Protein AF-A0A6B0Y209-F1 (afdb_monomer_lite)

pLDDT: mean 96.46, std 3.61, range [67.81, 98.88]

InterPro domains:
  IPR036691 Endonuclease/exonuclease/phosphatase superfamily [G3DSA:3.60.10.10] (1-146)
  IPR036691 Endonuclease/exonuclease/phosphatase superfamily [SSF56219] (2-152)

Secondary structure (DSSP, 8-state):
--EEEEE-GGGTTHHHHHHHHHHH--SEEEEEEEEE-TT---SEEEEEETTEEEEEETTHHHHHHHH-TTEEEEEEEEEEEEEEETTEEEEEEEEEEEEEETTS-EEEEEEEEEES--BSSBS-SSSPPEEEEEEEEEETTTTEEEEE--B-----

Radius of gyration: 15.8 Å; chains: 1; bounding box: 37×33×48 Å

Foldseek 3Di:
DFEAEDECCLVPVVVVVLVCCLVVVGQKYKYAFHKAQPVDPDQWFWDDDPVDTDIGGHHRVVSSCVSNVQWDKDDDFQEWEWTHPPPDTTIMTTAIMMTHGNVWDFPDKDKDWPADGYHHYHQDDAVGTKMKIKTWTQDPVVRGIDIDIDIDDGDD

Organism: NCBI:txid2604844

Sequence (156 aa):
MKVTCLNGWGGKLWEHLMSYLSEEAPDVLCLQEVVHSPATDKDWLTYRDGDHVLPQRANFFRDVCQVLPDHVATFCPAAQGVLWDQDTSIPSQWGLATFVHESHPVIGQAQGFIHKNFAHSGFGDHPRSRNAHAVRVFDYVREGPVCITPMHGLRD

Structure (mmCIF, N/CA/C/O backbone):
data_AF-A0A6B0Y209-F1
#
_entry.id   AF-A0A6B0Y209-F1
#
loop_
_atom_site.group_PDB
_atom_site.id
_atom_site.type_symbol
_atom_site.label_atom_id
_atom_site.label_alt_id
_atom_site.label_comp_id
_atom_site.label_asym_id
_atom_site.label_entity_id
_atom_site.label_seq_id
_atom_site.pdbx_PDB_ins_code
_atom_site.Cartn_x
_atom_site.Cartn_y
_atom_site.Cartn_z
_atom_site.occupancy
_atom_site.B_iso_or_equiv
_atom_site.auth_seq_id
_atom_site.auth_comp_id
_atom_site.auth_asym_id
_atom_site.auth_atom_id
_atom_site.pdbx_PDB_model_num
ATOM 1 N N . MET A 1 1 ? -14.906 6.511 14.131 1.00 95.06 1 MET A N 1
ATOM 2 C CA . MET A 1 1 ? -14.030 5.888 13.126 1.00 95.06 1 MET A CA 1
ATOM 3 C C . MET A 1 1 ? -14.394 6.346 11.716 1.00 95.06 1 MET A C 1
ATOM 5 O O . MET A 1 1 ? -15.456 5.991 11.213 1.00 95.06 1 MET A O 1
ATOM 9 N N . LYS A 1 2 ? -13.529 7.143 11.092 1.00 97.25 2 LYS A N 1
ATOM 10 C CA . LYS A 1 2 ? -13.565 7.571 9.695 1.00 97.25 2 LYS A CA 1
ATOM 11 C C . LYS A 1 2 ? -12.725 6.612 8.855 1.00 97.25 2 LY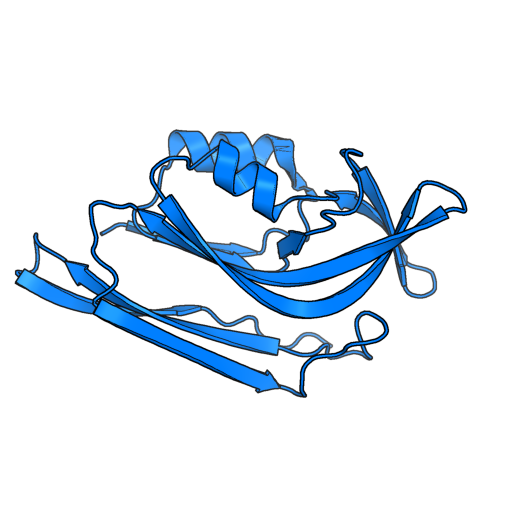S A C 1
ATOM 13 O O . LYS A 1 2 ? -11.526 6.473 9.078 1.00 97.25 2 LYS A O 1
ATOM 18 N N . VAL A 1 3 ? -13.362 5.961 7.886 1.00 98.06 3 VAL A N 1
ATOM 19 C CA . VAL A 1 3 ? -12.697 5.041 6.958 1.00 98.06 3 VAL A CA 1
ATOM 20 C C . VAL A 1 3 ? -12.670 5.679 5.578 1.00 98.06 3 VAL A C 1
ATOM 22 O O . VAL A 1 3 ? -13.722 6.019 5.038 1.00 98.06 3 VAL A O 1
ATOM 25 N N . THR A 1 4 ? -11.481 5.806 5.001 1.00 98.50 4 THR A N 1
ATOM 26 C CA . THR A 1 4 ? -11.274 6.329 3.647 1.00 98.50 4 THR A CA 1
ATOM 27 C C . THR A 1 4 ? -10.748 5.213 2.755 1.00 98.50 4 THR A C 1
ATOM 29 O O . THR A 1 4 ? -9.809 4.510 3.121 1.00 98.50 4 THR A O 1
ATOM 32 N N . CYS A 1 5 ? -11.346 5.037 1.576 1.00 98.19 5 CYS A N 1
ATOM 33 C CA . CYS A 1 5 ? -10.927 4.042 0.593 1.00 98.19 5 CYS A CA 1
ATOM 34 C C . CYS A 1 5 ? -10.631 4.729 -0.740 1.00 98.19 5 CYS A C 1
ATOM 36 O O . CYS A 1 5 ? -11.513 5.381 -1.296 1.00 98.19 5 CYS A O 1
ATOM 38 N N . LEU A 1 6 ? -9.399 4.602 -1.232 1.00 97.81 6 LEU A N 1
ATOM 39 C CA . LEU A 1 6 ? -8.925 5.287 -2.433 1.00 97.81 6 LEU A CA 1
ATOM 40 C C . LEU A 1 6 ? -8.134 4.338 -3.328 1.00 97.81 6 LEU A C 1
ATOM 42 O O . LEU A 1 6 ? -7.350 3.517 -2.852 1.00 97.81 6 LEU A O 1
ATOM 46 N N . ASN A 1 7 ? -8.255 4.532 -4.636 1.00 97.12 7 ASN A N 1
ATOM 47 C CA . ASN A 1 7 ? -7.274 4.033 -5.584 1.00 97.12 7 ASN A CA 1
ATOM 48 C C . ASN A 1 7 ? -6.198 5.109 -5.770 1.00 97.12 7 ASN A C 1
ATOM 50 O O . ASN A 1 7 ? -6.510 6.228 -6.173 1.00 97.12 7 ASN A O 1
ATOM 54 N N . GLY A 1 8 ? -4.945 4.786 -5.455 1.00 95.75 8 GLY A N 1
ATOM 55 C CA . GLY A 1 8 ? -3.850 5.745 -5.525 1.00 95.75 8 GLY A CA 1
ATOM 56 C C . GLY A 1 8 ? -3.197 5.870 -6.901 1.00 95.75 8 GLY A C 1
ATOM 57 O O . GLY A 1 8 ? -2.349 6.741 -7.078 1.00 95.75 8 GLY A O 1
ATOM 58 N N . TRP A 1 9 ? -3.571 5.029 -7.871 1.00 95.12 9 TRP A N 1
ATOM 59 C CA . TRP A 1 9 ? -3.078 5.053 -9.252 1.00 95.12 9 TRP A CA 1
ATOM 60 C C . TRP A 1 9 ? -1.536 5.078 -9.335 1.00 95.12 9 TRP A C 1
ATOM 62 O O . TRP A 1 9 ? -0.934 5.849 -10.089 1.00 95.12 9 TRP A O 1
ATOM 72 N N . GLY A 1 10 ? -0.892 4.316 -8.439 1.00 95.38 10 GLY A N 1
ATOM 73 C CA . GLY A 1 10 ? 0.553 4.299 -8.187 1.00 95.38 10 GLY A CA 1
ATOM 74 C C . GLY A 1 10 ? 1.189 5.678 -7.947 1.00 95.38 10 GLY A C 1
ATOM 75 O O . GLY A 1 10 ? 2.343 5.925 -8.305 1.00 95.38 10 GLY A O 1
ATOM 76 N N . GLY A 1 11 ? 0.430 6.600 -7.362 1.00 96.19 11 GLY A N 1
ATOM 77 C CA . GLY A 1 11 ? 0.884 7.934 -6.993 1.00 96.19 11 GLY A CA 1
ATOM 78 C C . GLY A 1 11 ? 0.847 8.957 -8.127 1.00 96.19 11 GLY A C 1
ATOM 79 O O . GLY A 1 11 ? 1.491 9.989 -8.010 1.00 96.19 11 GLY A O 1
ATOM 80 N N . LYS A 1 12 ? 0.101 8.733 -9.218 1.00 95.12 12 LYS A N 1
ATOM 81 C CA . LYS A 1 12 ? 0.024 9.693 -10.340 1.00 95.12 12 LYS A CA 1
ATOM 82 C C . LYS A 1 12 ? -0.370 11.118 -9.918 1.00 95.12 12 LYS A C 1
ATOM 84 O O . LYS A 1 12 ? 0.135 12.080 -10.484 1.00 95.12 12 LYS A O 1
ATOM 89 N N . LEU A 1 13 ? -1.260 11.252 -8.932 1.00 95.94 13 LEU A N 1
ATOM 90 C CA . LEU A 1 13 ? -1.703 12.537 -8.370 1.00 95.94 13 LEU A CA 1
ATOM 91 C C . LEU A 1 13 ? -1.049 12.828 -7.010 1.00 95.94 13 LEU A C 1
ATOM 93 O O . LEU A 1 13 ? -1.703 13.371 -6.121 1.00 95.94 13 LEU A O 1
ATOM 97 N N . TRP A 1 14 ? 0.217 12.427 -6.839 1.00 97.19 14 TRP A N 1
ATOM 98 C CA . TRP A 1 14 ? 0.931 12.439 -5.557 1.00 97.19 14 TRP A CA 1
ATOM 99 C C . TRP A 1 14 ? 0.723 13.732 -4.756 1.00 97.19 14 TRP A C 1
ATOM 101 O O . TRP A 1 14 ? 0.229 13.648 -3.640 1.00 97.19 14 TRP A O 1
ATOM 111 N N . GLU A 1 15 ? 0.988 14.911 -5.329 1.00 96.69 15 GLU A N 1
ATOM 112 C CA . GLU A 1 15 ? 0.894 16.195 -4.606 1.00 96.69 15 GLU A CA 1
ATOM 113 C C . GLU A 1 15 ? -0.493 16.435 -3.994 1.00 96.69 15 GLU A C 1
ATOM 115 O O . GLU A 1 15 ? -0.624 16.752 -2.813 1.00 96.69 15 GLU A O 1
ATOM 120 N N . HIS A 1 16 ? -1.541 16.226 -4.792 1.00 97.81 16 HIS A N 1
ATOM 121 C CA . HIS A 1 16 ? -2.920 16.473 -4.376 1.00 97.81 16 HIS A CA 1
ATOM 122 C C . HIS A 1 16 ? -3.360 15.440 -3.339 1.00 97.81 16 HIS A C 1
ATOM 124 O O . HIS A 1 16 ? -4.043 15.773 -2.373 1.00 97.81 16 HIS A O 1
ATOM 130 N N . LEU A 1 17 ? -2.942 14.184 -3.526 1.00 97.69 17 LEU A N 1
ATOM 131 C CA . LEU A 1 17 ? -3.255 13.113 -2.596 1.00 97.69 17 LEU A CA 1
ATOM 132 C C . LEU A 1 17 ? -2.540 13.296 -1.252 1.00 97.69 17 LEU A C 1
ATOM 134 O O . LEU A 1 17 ? -3.165 13.073 -0.223 1.00 97.69 17 LEU A O 1
ATOM 138 N N . MET A 1 18 ? -1.269 13.710 -1.235 1.00 98.19 18 MET A N 1
ATOM 139 C CA . MET A 1 18 ? -0.545 13.961 0.016 1.00 98.19 18 MET A CA 1
ATOM 140 C C . MET A 1 18 ? -1.194 15.103 0.808 1.00 98.19 18 MET A C 1
ATOM 142 O O . MET A 1 18 ? -1.419 14.939 2.005 1.00 98.19 18 MET A O 1
ATOM 146 N N . SER A 1 19 ? -1.569 16.211 0.147 1.00 98.12 19 SER A N 1
ATOM 147 C CA . SER A 1 19 ? -2.296 17.316 0.802 1.00 98.12 19 SER A CA 1
ATOM 148 C C . SER A 1 19 ? -3.612 16.824 1.400 1.00 98.12 19 SER A C 1
ATOM 150 O O . SER A 1 19 ? -3.825 16.958 2.604 1.00 98.12 19 SER A O 1
ATOM 152 N N . TYR A 1 20 ? -4.435 16.148 0.588 1.00 98.38 20 TYR A N 1
ATOM 153 C CA . TYR A 1 20 ? -5.715 15.585 1.017 1.00 98.38 20 TYR A CA 1
ATOM 154 C C . TYR A 1 20 ? -5.561 14.650 2.221 1.00 98.38 20 TYR A C 1
ATOM 156 O O . TYR A 1 20 ? -6.303 14.770 3.188 1.00 98.38 20 TYR A O 1
ATOM 164 N N . LEU A 1 21 ? -4.591 13.730 2.202 1.00 98.25 21 LEU A N 1
ATOM 165 C CA . LEU A 1 21 ? -4.388 12.792 3.308 1.00 98.25 21 LEU A CA 1
ATOM 166 C C . LEU A 1 21 ? -3.925 13.490 4.592 1.00 98.25 21 LEU A C 1
ATOM 168 O O . LEU A 1 21 ? -4.377 13.094 5.665 1.00 98.25 21 LEU A O 1
ATOM 172 N N . SER A 1 22 ? -3.085 14.526 4.486 1.00 97.50 22 SER A N 1
ATOM 173 C CA . SER A 1 22 ? -2.646 15.314 5.647 1.00 97.50 22 SER A CA 1
ATOM 174 C C . SER A 1 22 ? -3.793 16.093 6.296 1.00 97.50 22 SER A C 1
ATOM 176 O O . SER A 1 22 ? -3.871 16.172 7.518 1.00 97.50 22 SER A O 1
ATOM 178 N N . GLU A 1 23 ? -4.705 16.629 5.483 1.00 97.81 23 GLU A N 1
ATOM 179 C CA . GLU A 1 23 ? -5.852 17.414 5.946 1.00 97.81 23 GLU A CA 1
ATOM 180 C C . GLU A 1 23 ? -6.960 16.514 6.505 1.00 97.81 23 GLU A C 1
ATOM 182 O O . GLU A 1 23 ? -7.575 16.816 7.526 1.00 97.81 23 GLU A O 1
ATOM 187 N N . GLU A 1 24 ? -7.223 15.390 5.839 1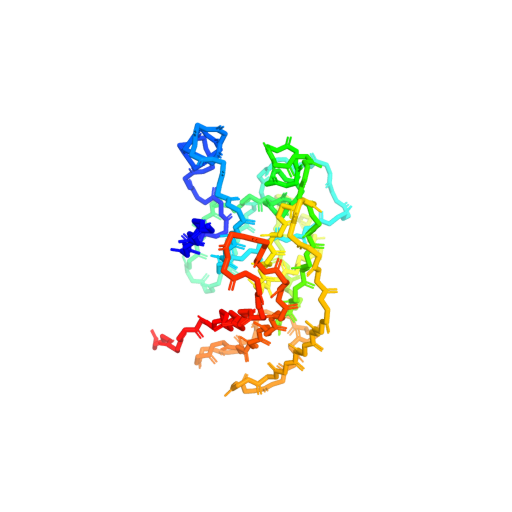.00 97.50 24 GLU A N 1
ATOM 188 C CA . GLU A 1 24 ? -8.344 14.518 6.171 1.00 97.50 24 GLU A CA 1
ATOM 189 C C . GLU A 1 24 ? -8.047 13.526 7.290 1.00 97.50 24 GLU A C 1
ATOM 191 O O . GLU A 1 24 ? -9.008 13.092 7.936 1.00 97.50 24 GLU A O 1
ATOM 196 N N . ALA A 1 25 ? -6.778 13.126 7.452 1.00 96.31 25 ALA A N 1
ATOM 197 C CA . ALA A 1 25 ? -6.252 12.248 8.502 1.00 96.31 25 ALA A CA 1
ATOM 198 C C . ALA A 1 25 ? -7.244 11.143 8.947 1.00 96.31 25 ALA A C 1
ATOM 200 O O . ALA A 1 25 ? -7.751 11.167 10.071 1.00 96.31 25 ALA A O 1
ATOM 201 N N . PRO A 1 26 ? -7.609 10.190 8.063 1.00 98.38 26 PRO A N 1
ATOM 202 C CA . PRO A 1 26 ? -8.630 9.188 8.379 1.00 98.38 26 PRO A CA 1
ATOM 203 C C . PRO A 1 26 ? -8.162 8.225 9.475 1.00 98.38 26 PRO A C 1
ATOM 205 O O . PRO A 1 26 ? -6.992 7.872 9.512 1.00 98.38 26 PRO A O 1
ATOM 208 N N . ASP A 1 27 ? -9.074 7.698 10.298 1.00 98.56 27 ASP A N 1
ATOM 209 C CA . ASP A 1 27 ? -8.731 6.665 11.293 1.00 98.56 27 ASP A CA 1
ATOM 210 C C . ASP A 1 27 ? -8.233 5.374 10.620 1.00 98.56 27 ASP A C 1
ATOM 212 O O . ASP A 1 27 ? -7.338 4.700 11.126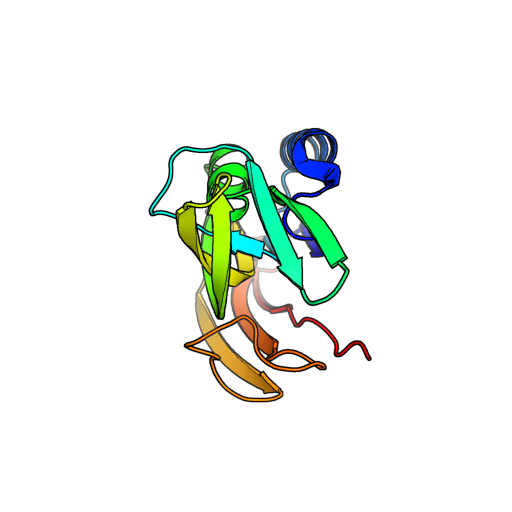 1.00 98.56 27 ASP A O 1
ATOM 216 N N . VAL A 1 28 ? -8.814 5.021 9.466 1.00 98.75 28 VAL A N 1
ATOM 217 C CA . VAL A 1 28 ? -8.355 3.905 8.631 1.00 98.75 28 VAL A CA 1
ATOM 218 C C . VAL A 1 28 ? -8.307 4.334 7.167 1.00 98.75 28 VAL A C 1
ATOM 220 O O . VAL A 1 28 ? -9.333 4.699 6.591 1.00 98.75 28 VAL A O 1
ATOM 223 N N . LEU A 1 29 ? -7.134 4.236 6.541 1.00 98.88 29 LEU A N 1
ATOM 224 C CA . LEU A 1 29 ? -6.954 4.411 5.100 1.00 98.88 29 LEU A CA 1
ATOM 225 C C . LEU A 1 29 ? -6.779 3.050 4.422 1.00 98.88 29 LEU A C 1
ATOM 227 O O . LEU A 1 29 ? -5.879 2.279 4.743 1.00 98.88 29 LEU A O 1
ATOM 231 N N . CYS A 1 30 ? -7.623 2.787 3.434 1.00 98.69 30 CYS A N 1
ATOM 232 C CA . CYS A 1 30 ? -7.569 1.640 2.541 1.00 98.69 30 CYS A CA 1
ATOM 233 C C . CYS A 1 30 ? -7.113 2.103 1.155 1.00 98.69 30 CYS A C 1
ATOM 235 O O . CYS A 1 30 ? -7.855 2.806 0.471 1.00 98.69 30 CYS A O 1
ATOM 237 N N . LEU A 1 31 ? -5.920 1.703 0.722 1.00 98.31 31 LEU A N 1
ATOM 238 C CA . LEU A 1 31 ? -5.304 2.224 -0.495 1.00 98.31 31 LEU A CA 1
ATOM 239 C C . LEU A 1 31 ? -5.035 1.105 -1.506 1.00 98.31 31 LEU A C 1
ATOM 241 O O . LEU A 1 31 ? -4.420 0.090 -1.175 1.00 98.31 31 LEU A O 1
ATOM 245 N N . GLN A 1 32 ? -5.519 1.284 -2.736 1.00 98.19 32 GLN A N 1
ATOM 246 C CA . GLN A 1 32 ? -5.255 0.390 -3.867 1.00 98.19 32 GLN A CA 1
ATOM 247 C C . GLN A 1 32 ? -4.194 0.967 -4.806 1.00 98.19 32 GLN A C 1
ATOM 249 O O . GLN A 1 32 ? -3.925 2.168 -4.788 1.00 98.19 32 GLN A O 1
ATOM 254 N N . GLU A 1 33 ? -3.631 0.101 -5.652 1.00 96.88 33 GLU A N 1
ATOM 255 C CA . GLU A 1 33 ? -2.577 0.436 -6.617 1.00 96.88 33 GLU A CA 1
ATOM 256 C C . GLU A 1 33 ? -1.369 1.119 -5.963 1.00 96.88 33 GLU A C 1
ATOM 258 O O . GLU A 1 33 ? -0.863 2.134 -6.438 1.00 96.88 33 GLU A O 1
ATOM 263 N N . VAL A 1 34 ? -0.925 0.575 -4.831 1.00 98.19 34 VAL A N 1
ATOM 264 C CA . VAL A 1 34 ? 0.199 1.109 -4.063 1.00 98.19 34 VAL A CA 1
ATOM 265 C C . VAL A 1 34 ? 1.505 0.552 -4.600 1.00 98.19 34 VAL A C 1
ATOM 267 O O . VAL A 1 34 ? 1.622 -0.657 -4.789 1.00 98.19 34 VAL A O 1
ATOM 270 N N . VAL A 1 35 ? 2.483 1.434 -4.809 1.00 98.06 35 VAL A N 1
ATOM 271 C CA . VAL A 1 35 ? 3.816 1.103 -5.324 1.00 98.06 35 VAL A CA 1
ATOM 272 C C . VAL A 1 35 ? 4.863 1.255 -4.222 1.00 98.06 35 VAL A C 1
ATOM 274 O O . VAL A 1 35 ? 4.843 2.229 -3.462 1.00 98.06 35 VAL A O 1
ATOM 277 N N . HIS A 1 36 ? 5.797 0.307 -4.152 1.00 98.25 36 HIS A N 1
ATOM 278 C CA . HIS A 1 36 ? 6.928 0.349 -3.231 1.00 98.25 36 HIS A CA 1
ATOM 279 C C . HIS A 1 36 ? 8.201 -0.208 -3.884 1.00 98.25 36 HIS A C 1
ATOM 281 O O . HIS A 1 36 ? 8.275 -1.389 -4.225 1.00 98.25 36 HIS A O 1
ATOM 287 N N . SER A 1 37 ? 9.207 0.652 -4.052 1.00 98.31 37 SER A N 1
ATOM 288 C CA . SER A 1 37 ? 10.482 0.346 -4.717 1.00 98.31 37 SER A CA 1
ATOM 289 C C . SER A 1 37 ? 11.647 0.721 -3.788 1.00 98.31 37 SER A C 1
ATOM 291 O O . SER A 1 37 ? 12.346 1.708 -4.031 1.00 98.31 37 SER A O 1
ATOM 293 N N . PRO A 1 38 ? 11.871 -0.032 -2.695 1.00 97.06 38 PRO A N 1
ATOM 294 C CA . PRO A 1 38 ? 12.814 0.351 -1.639 1.00 97.06 38 PRO A CA 1
ATOM 295 C C . PRO A 1 38 ? 14.285 0.350 -2.080 1.00 97.06 38 PRO A C 1
ATOM 297 O O . PRO A 1 38 ? 15.131 0.880 -1.373 1.00 97.06 38 PRO A O 1
ATOM 300 N N . ALA A 1 39 ? 14.604 -0.223 -3.245 1.00 97.19 39 ALA A N 1
ATOM 301 C CA . ALA A 1 39 ? 15.956 -0.241 -3.804 1.00 97.19 39 ALA A CA 1
ATOM 302 C C . ALA A 1 39 ? 16.388 1.095 -4.445 1.00 97.19 39 ALA A C 1
ATOM 304 O O . ALA A 1 39 ? 17.468 1.168 -5.027 1.00 97.19 39 ALA A O 1
ATOM 305 N N . THR A 1 40 ? 15.551 2.137 -4.395 1.00 97.56 40 THR A N 1
ATOM 306 C CA . THR A 1 40 ? 15.877 3.456 -4.942 1.00 97.56 40 THR A CA 1
ATOM 307 C C . THR A 1 40 ? 15.373 4.591 -4.059 1.00 97.56 40 THR A C 1
ATOM 309 O O . THR A 1 40 ? 14.311 4.501 -3.440 1.00 97.56 40 THR A O 1
ATOM 312 N N . ASP A 1 41 ? 16.108 5.700 -4.089 1.00 95.75 41 ASP A N 1
ATOM 313 C CA . ASP A 1 41 ? 15.709 6.976 -3.494 1.00 95.75 41 ASP A CA 1
ATOM 314 C C . ASP A 1 41 ? 15.098 7.938 -4.516 1.00 95.75 41 ASP A C 1
ATOM 316 O O . ASP A 1 41 ? 14.717 9.052 -4.166 1.00 95.75 41 ASP A O 1
ATOM 320 N N . LYS A 1 42 ? 14.972 7.520 -5.783 1.00 97.88 42 LYS A N 1
ATOM 321 C CA . LYS A 1 42 ? 14.281 8.316 -6.797 1.00 97.88 42 LYS A CA 1
ATOM 322 C C . LYS A 1 42 ? 12.824 8.517 -6.408 1.00 97.88 42 LYS A C 1
ATOM 324 O O . LYS A 1 42 ? 12.152 7.613 -5.920 1.00 97.88 42 LYS A O 1
ATOM 329 N N . ASP A 1 43 ? 12.344 9.711 -6.700 1.00 97.56 43 ASP A N 1
ATOM 330 C CA . ASP A 1 43 ? 10.959 10.109 -6.506 1.00 97.56 43 ASP A CA 1
ATOM 331 C C . ASP A 1 43 ? 10.029 9.449 -7.529 1.00 97.56 43 ASP A C 1
ATOM 333 O O . ASP A 1 43 ? 9.000 8.857 -7.193 1.00 97.56 43 ASP A O 1
ATOM 337 N N . TRP A 1 44 ? 10.433 9.517 -8.794 1.00 98.00 44 TRP A N 1
ATOM 338 C CA . TRP A 1 44 ? 9.668 9.049 -9.937 1.00 98.00 44 TRP A CA 1
ATOM 339 C C . TRP A 1 44 ? 10.498 8.071 -10.755 1.00 98.00 44 TRP A C 1
ATOM 341 O O . TRP A 1 44 ? 11.689 8.283 -10.981 1.00 98.00 44 TRP A O 1
ATOM 351 N N . LEU A 1 45 ? 9.840 7.015 -11.215 1.00 98.25 45 LEU A N 1
ATOM 352 C CA . LEU A 1 45 ? 10.369 6.048 -12.166 1.00 98.25 45 LEU A CA 1
ATOM 353 C C . LEU A 1 45 ? 9.416 5.939 -13.355 1.00 98.25 45 LEU A C 1
ATOM 355 O O . LEU A 1 45 ? 8.304 6.466 -13.342 1.00 98.25 45 LEU A O 1
ATOM 359 N N . THR A 1 46 ? 9.838 5.225 -14.388 1.00 98.06 46 THR A N 1
ATOM 360 C CA . THR A 1 46 ? 9.020 4.958 -15.569 1.00 98.06 46 THR A CA 1
ATOM 361 C C . THR A 1 46 ? 8.382 3.578 -15.456 1.00 98.06 46 THR A C 1
ATOM 363 O O . THR A 1 46 ? 9.083 2.566 -15.403 1.00 98.06 46 THR A O 1
ATOM 366 N N . TYR A 1 47 ? 7.053 3.526 -15.449 1.00 96.56 47 TYR A N 1
ATOM 367 C CA . TYR A 1 47 ? 6.306 2.295 -15.686 1.00 96.56 47 TYR A CA 1
ATOM 368 C C . TYR A 1 47 ? 6.221 2.038 -17.192 1.00 96.56 47 TYR A C 1
ATOM 370 O O . TYR A 1 47 ? 6.027 2.975 -17.970 1.00 96.56 47 TYR A O 1
ATOM 378 N N . ARG A 1 48 ? 6.399 0.777 -17.598 1.00 94.81 48 ARG A N 1
ATOM 379 C CA . ARG A 1 48 ? 6.336 0.328 -18.995 1.00 94.81 48 ARG A CA 1
ATOM 380 C C . ARG A 1 48 ? 5.499 -0.941 -19.079 1.00 94.81 48 ARG A C 1
ATOM 382 O O . ARG A 1 48 ? 5.804 -1.912 -18.388 1.00 94.81 48 ARG A O 1
ATOM 389 N N . ASP A 1 49 ? 4.490 -0.933 -19.938 1.00 90.00 49 ASP A N 1
ATOM 390 C CA . ASP A 1 49 ? 3.594 -2.064 -20.175 1.00 90.00 49 ASP A CA 1
ATOM 391 C C . ASP A 1 49 ? 3.055 -2.017 -21.606 1.00 90.00 49 ASP A C 1
ATOM 393 O O . ASP A 1 49 ? 2.134 -1.261 -21.918 1.00 90.00 49 ASP A O 1
ATOM 397 N N . GLY A 1 50 ? 3.700 -2.764 -22.506 1.00 88.56 50 GLY A N 1
ATOM 398 C CA . GLY A 1 50 ? 3.496 -2.601 -23.947 1.00 88.56 50 GLY A CA 1
ATOM 399 C C . GLY A 1 50 ? 3.779 -1.159 -24.382 1.00 88.56 50 GLY A C 1
ATOM 400 O O . GLY A 1 50 ? 4.816 -0.595 -24.031 1.00 88.56 50 GLY A O 1
ATOM 401 N N . ASP A 1 51 ? 2.831 -0.550 -25.091 1.00 90.00 51 ASP A N 1
ATOM 402 C CA . ASP A 1 51 ? 2.909 0.849 -25.534 1.00 90.00 51 ASP A CA 1
ATOM 403 C C . ASP A 1 51 ? 2.606 1.862 -24.412 1.00 90.00 51 ASP A C 1
ATOM 405 O O . ASP A 1 51 ? 2.711 3.077 -24.607 1.00 90.00 51 ASP A O 1
ATOM 409 N N . HIS A 1 52 ? 2.215 1.395 -23.220 1.00 90.38 52 HIS A N 1
ATOM 410 C CA . HIS A 1 52 ? 1.900 2.264 -22.096 1.00 90.38 52 HIS A CA 1
ATOM 411 C C . HIS A 1 52 ? 3.165 2.627 -21.318 1.00 90.38 52 HIS A C 1
ATOM 413 O O . HIS A 1 52 ? 3.739 1.804 -20.604 1.00 90.38 52 HIS A O 1
ATOM 419 N N . VAL A 1 53 ? 3.583 3.887 -21.442 1.00 95.06 53 VAL A N 1
ATOM 420 C CA . VAL A 1 53 ? 4.741 4.446 -20.740 1.00 95.06 53 VAL A CA 1
ATOM 421 C C . VAL A 1 53 ? 4.303 5.678 -19.958 1.00 95.06 53 VAL A C 1
ATOM 423 O O . VAL A 1 53 ? 3.797 6.638 -20.538 1.00 95.06 53 VAL A O 1
ATOM 426 N N . LEU A 1 54 ? 4.478 5.658 -18.637 1.00 94.69 54 LEU A N 1
ATOM 427 C CA . LEU A 1 54 ? 4.060 6.757 -17.760 1.00 94.69 54 LEU A CA 1
ATOM 428 C C . LEU A 1 54 ? 4.959 6.912 -16.528 1.00 94.69 54 LEU A C 1
ATOM 430 O O . LEU A 1 54 ? 5.573 5.936 -16.084 1.00 94.69 54 LEU A O 1
ATOM 434 N N . PRO A 1 55 ? 5.015 8.123 -15.945 1.00 95.81 55 PRO A N 1
ATOM 435 C CA . PRO A 1 55 ? 5.654 8.331 -14.655 1.00 95.81 55 PRO A CA 1
ATOM 436 C C . PRO A 1 55 ? 4.882 7.615 -13.540 1.00 95.81 55 PRO A C 1
ATOM 438 O O . PRO A 1 55 ? 3.665 7.752 -13.423 1.00 95.81 55 PRO A O 1
ATOM 441 N N . GLN A 1 56 ? 5.608 6.896 -12.691 1.00 97.25 56 GLN A N 1
ATOM 442 C CA . GLN A 1 56 ? 5.093 6.195 -11.521 1.00 97.25 56 GLN A CA 1
ATOM 443 C C . GLN A 1 56 ? 5.869 6.630 -10.280 1.00 97.25 56 GLN A C 1
ATOM 445 O O . GLN A 1 56 ? 7.101 6.708 -10.313 1.00 97.25 56 GLN A O 1
ATOM 450 N N . ARG A 1 57 ? 5.167 6.898 -9.175 1.00 98.06 57 ARG A N 1
ATOM 451 C CA . ARG A 1 57 ? 5.816 7.245 -7.912 1.00 98.06 57 ARG A CA 1
ATOM 452 C C . ARG A 1 57 ? 6.558 6.018 -7.386 1.00 98.06 57 ARG A C 1
ATOM 454 O O . ARG A 1 57 ? 5.955 4.964 -7.195 1.00 98.06 57 ARG A O 1
ATOM 461 N N . ALA A 1 58 ? 7.861 6.143 -7.155 1.00 97.94 58 ALA A N 1
ATOM 462 C CA . ALA A 1 58 ? 8.709 4.989 -6.855 1.00 97.94 58 ALA A CA 1
ATOM 463 C C . ALA A 1 58 ? 8.370 4.353 -5.502 1.00 97.94 58 ALA A C 1
ATOM 465 O O . ALA A 1 58 ? 8.349 3.131 -5.363 1.00 97.94 58 ALA A O 1
ATOM 466 N N . ASN A 1 59 ? 8.105 5.191 -4.500 1.00 97.81 59 ASN A N 1
ATOM 467 C CA . ASN A 1 59 ? 7.905 4.781 -3.116 1.00 97.81 59 ASN A CA 1
ATOM 468 C C . ASN A 1 59 ? 6.628 5.378 -2.529 1.00 97.81 59 ASN A C 1
ATOM 470 O O . ASN A 1 59 ? 6.625 5.889 -1.414 1.00 97.81 59 ASN A O 1
ATOM 474 N N . PHE A 1 60 ? 5.528 5.244 -3.268 1.00 98.38 60 PHE A N 1
ATOM 475 C CA . PHE A 1 60 ? 4.227 5.765 -2.866 1.00 98.38 60 PHE A CA 1
ATOM 476 C C . PHE A 1 60 ? 3.789 5.286 -1.471 1.00 98.38 60 PHE A C 1
ATOM 478 O O . PHE A 1 60 ? 3.296 6.083 -0.680 1.00 98.38 60 PHE A O 1
ATOM 485 N N . PHE A 1 61 ? 4.044 4.018 -1.124 1.00 98.69 61 PHE A N 1
ATOM 486 C CA . PHE A 1 61 ? 3.811 3.510 0.235 1.00 98.69 61 PHE A CA 1
ATOM 487 C C . PHE A 1 61 ? 4.564 4.317 1.309 1.00 98.69 61 PHE A C 1
ATOM 489 O O . PHE A 1 61 ? 3.967 4.735 2.297 1.00 98.69 61 PHE A O 1
ATOM 496 N N . ARG A 1 62 ? 5.862 4.576 1.090 1.00 98.12 62 ARG A N 1
ATOM 497 C CA . ARG A 1 62 ? 6.720 5.340 2.010 1.00 98.12 62 ARG A CA 1
ATOM 498 C C . ARG A 1 62 ? 6.228 6.774 2.166 1.00 98.12 62 ARG A C 1
ATOM 500 O O . ARG A 1 62 ? 6.222 7.277 3.282 1.00 98.12 62 ARG A O 1
ATOM 507 N N . ASP A 1 63 ? 5.818 7.410 1.072 1.00 98.44 63 ASP A N 1
ATOM 508 C CA . ASP A 1 63 ? 5.337 8.792 1.114 1.00 98.44 63 ASP A CA 1
ATOM 509 C C . ASP A 1 63 ? 4.053 8.904 1.954 1.00 98.44 63 ASP A C 1
ATOM 511 O O . ASP A 1 63 ? 3.924 9.813 2.768 1.00 98.44 63 ASP A O 1
ATOM 515 N N . VAL A 1 64 ? 3.129 7.939 1.833 1.00 98.62 64 VAL A N 1
ATOM 516 C CA . VAL A 1 64 ? 1.917 7.909 2.670 1.00 98.62 64 VAL A CA 1
ATOM 517 C C . VAL A 1 64 ? 2.269 7.695 4.144 1.00 98.62 64 VAL A C 1
ATOM 519 O O . VAL A 1 64 ? 1.698 8.376 4.989 1.00 98.62 64 VAL A O 1
ATOM 522 N N . CYS A 1 65 ? 3.236 6.826 4.467 1.00 98.50 65 CYS A N 1
ATOM 523 C CA . CYS A 1 65 ? 3.722 6.680 5.847 1.00 98.50 65 CYS A CA 1
ATOM 524 C C . CYS 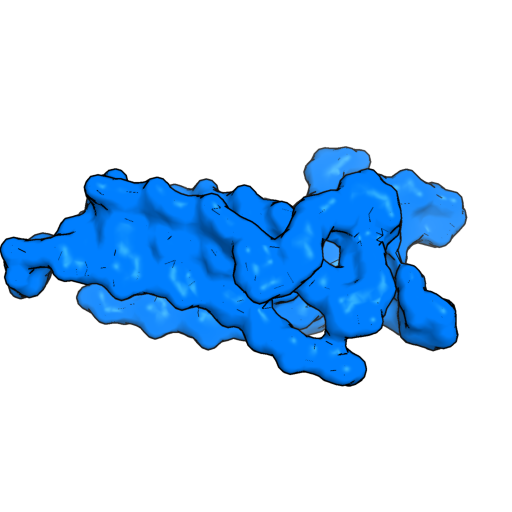A 1 65 ? 4.298 7.988 6.414 1.00 98.50 65 CYS A C 1
ATOM 526 O O . CYS A 1 65 ? 4.193 8.231 7.609 1.00 98.50 65 CYS A O 1
ATOM 528 N N . GLN A 1 66 ? 4.921 8.829 5.582 1.00 98.19 66 GLN A N 1
ATOM 529 C CA . GLN A 1 66 ? 5.454 10.123 6.021 1.00 98.19 66 GLN A CA 1
ATOM 530 C C . GLN A 1 66 ? 4.348 11.151 6.283 1.00 98.19 66 GLN A C 1
ATOM 532 O O . GLN A 1 66 ? 4.482 11.966 7.191 1.00 98.19 66 GLN A O 1
ATOM 537 N N . VAL A 1 67 ? 3.267 11.114 5.500 1.00 98.31 67 VAL A N 1
ATOM 538 C CA . VAL A 1 67 ? 2.101 11.996 5.677 1.00 98.31 67 VAL A CA 1
ATOM 539 C C . VAL A 1 67 ? 1.214 11.558 6.845 1.00 98.31 67 VAL A C 1
ATOM 541 O O . VAL A 1 67 ? 0.596 12.400 7.489 1.00 98.31 67 VAL A O 1
ATOM 544 N N . LEU A 1 68 ? 1.165 10.256 7.130 1.00 98.62 68 LEU A N 1
ATOM 545 C CA . LEU A 1 68 ? 0.363 9.643 8.189 1.00 98.62 68 LEU A CA 1
ATOM 546 C C . LEU A 1 68 ? 1.272 8.931 9.216 1.00 98.62 68 LEU A C 1
ATOM 548 O O . LEU A 1 68 ? 1.264 7.699 9.283 1.00 98.62 68 LEU A O 1
ATOM 552 N N . PRO A 1 69 ? 2.091 9.677 9.985 1.00 98.31 69 PRO A N 1
ATOM 553 C CA . PRO A 1 69 ? 3.113 9.094 10.859 1.00 98.31 69 PRO A CA 1
ATOM 554 C C . PRO A 1 69 ? 2.538 8.316 12.050 1.00 98.31 69 PRO A C 1
ATOM 556 O O . PRO A 1 69 ? 3.185 7.387 12.528 1.00 98.31 69 PRO A O 1
ATOM 559 N N . ASP A 1 70 ? 1.322 8.650 12.485 1.00 98.44 70 ASP A N 1
ATOM 560 C CA . ASP A 1 70 ? 0.646 8.024 13.632 1.00 98.44 70 ASP A CA 1
ATOM 561 C C . ASP A 1 70 ? -0.177 6.786 13.220 1.00 98.44 70 ASP A C 1
ATOM 563 O O . ASP A 1 70 ? -1.013 6.274 13.972 1.00 98.44 70 ASP A O 1
ATOM 567 N N . HIS A 1 71 ? 0.036 6.283 11.999 1.00 98.69 71 HIS A N 1
ATOM 568 C CA . HIS A 1 71 ? -0.640 5.100 11.484 1.00 98.69 71 HIS A CA 1
ATOM 569 C C . HIS A 1 71 ? 0.289 3.897 11.418 1.00 98.69 71 HIS A C 1
ATOM 571 O O . HIS A 1 71 ? 1.374 3.925 10.839 1.00 98.69 71 HIS A O 1
ATOM 577 N N . VAL A 1 72 ? -0.215 2.763 11.893 1.00 98.00 72 VAL A N 1
ATOM 578 C CA . VAL A 1 72 ? 0.387 1.460 11.630 1.00 98.00 72 VAL A CA 1
ATOM 579 C C . VAL A 1 72 ? 0.028 1.043 10.206 1.00 98.00 72 VAL A C 1
ATOM 581 O O . VAL A 1 72 ? -1.129 0.753 9.889 1.00 98.00 72 VAL A O 1
ATOM 584 N N . ALA A 1 73 ? 1.035 1.022 9.337 1.00 98.25 73 ALA A N 1
ATOM 585 C CA . ALA A 1 73 ? 0.894 0.679 7.930 1.00 98.25 73 ALA A CA 1
ATOM 586 C C . ALA A 1 73 ? 1.149 -0.816 7.677 1.00 98.25 73 ALA A C 1
ATOM 588 O O . ALA A 1 73 ? 2.142 -1.382 8.129 1.00 98.25 73 ALA A O 1
ATOM 589 N N . THR A 1 74 ? 0.280 -1.455 6.896 1.00 98.44 74 THR A N 1
ATOM 590 C CA . THR A 1 74 ? 0.458 -2.823 6.387 1.00 98.44 74 THR A CA 1
ATOM 591 C C . THR A 1 74 ? 0.416 -2.796 4.868 1.00 98.44 74 THR A C 1
ATOM 593 O O . THR A 1 74 ? -0.602 -2.421 4.285 1.00 98.44 74 THR A O 1
ATOM 596 N N . PHE A 1 75 ? 1.514 -3.191 4.223 1.00 98.50 75 PHE A N 1
ATOM 597 C CA . PHE A 1 75 ? 1.592 -3.339 2.772 1.00 98.50 75 PHE A CA 1
ATOM 598 C C . PHE A 1 75 ? 1.424 -4.806 2.374 1.00 98.50 75 PHE A C 1
ATOM 600 O O . PHE A 1 75 ? 2.131 -5.684 2.865 1.00 98.50 75 PHE A O 1
ATOM 607 N N . CYS A 1 76 ? 0.500 -5.060 1.454 1.00 98.00 76 CYS A N 1
ATOM 608 C CA . CYS A 1 76 ? 0.176 -6.379 0.935 1.00 98.00 76 CYS A CA 1
ATOM 609 C C . CYS A 1 76 ? 0.474 -6.389 -0.575 1.00 98.00 76 CYS A C 1
ATOM 611 O O . CYS A 1 76 ? -0.406 -6.043 -1.374 1.00 98.00 76 CYS A O 1
ATOM 613 N N . PRO A 1 77 ? 1.691 -6.767 -1.008 1.00 97.56 77 PRO A N 1
ATOM 614 C CA . PRO A 1 77 ? 2.031 -6.817 -2.425 1.00 97.56 77 PRO A CA 1
ATOM 615 C C . PRO A 1 77 ? 1.301 -7.969 -3.129 1.00 97.56 77 PRO A C 1
ATOM 617 O O . PRO A 1 77 ? 1.249 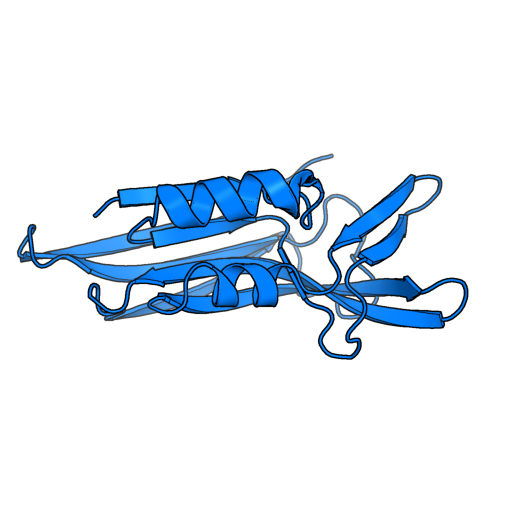-9.096 -2.639 1.00 97.56 77 PRO A O 1
ATOM 620 N N . ALA A 1 78 ? 0.757 -7.687 -4.309 1.00 97.50 78 ALA A N 1
ATOM 621 C CA . ALA A 1 78 ? 0.158 -8.681 -5.196 1.00 97.50 78 ALA A CA 1
ATOM 622 C C . ALA A 1 78 ? 1.123 -9.122 -6.310 1.00 97.50 78 ALA A C 1
ATOM 624 O O . ALA A 1 78 ? 0.985 -10.225 -6.844 1.00 97.50 78 ALA A O 1
ATOM 625 N N . ALA A 1 79 ? 2.103 -8.282 -6.648 1.00 97.44 79 ALA A N 1
ATOM 626 C CA . ALA A 1 79 ? 3.115 -8.565 -7.656 1.00 97.44 79 ALA A CA 1
ATOM 627 C C . ALA A 1 79 ? 4.437 -7.844 -7.362 1.00 97.44 79 ALA A C 1
ATOM 629 O O . ALA A 1 79 ? 4.459 -6.829 -6.660 1.00 97.44 79 ALA A O 1
ATOM 630 N N . GLN A 1 80 ? 5.518 -8.341 -7.960 1.00 97.88 80 GLN A N 1
ATOM 631 C CA . GLN A 1 80 ? 6.797 -7.657 -8.082 1.00 97.88 80 GLN A CA 1
ATOM 632 C C . GLN A 1 80 ? 7.196 -7.569 -9.557 1.00 97.88 80 GLN A C 1
ATOM 634 O O . GLN A 1 80 ? 7.568 -8.559 -10.190 1.00 97.88 80 GLN A O 1
ATOM 639 N N . GLY A 1 81 ? 7.128 -6.355 -10.090 1.00 96.31 81 GLY A N 1
ATOM 640 C CA . GLY A 1 81 ? 7.554 -6.018 -11.438 1.00 96.31 81 GLY A CA 1
ATOM 641 C C . GLY A 1 81 ? 8.817 -5.167 -11.455 1.00 96.31 81 GLY A C 1
ATOM 642 O O . GLY A 1 81 ? 9.619 -5.167 -10.517 1.00 96.31 81 GLY A O 1
ATOM 643 N N . VAL A 1 82 ? 8.980 -4.442 -12.558 1.00 97.00 82 VAL A N 1
ATOM 644 C CA . VAL A 1 82 ? 10.109 -3.546 -12.801 1.00 97.00 82 VAL A CA 1
ATOM 645 C C . VAL A 1 82 ? 9.571 -2.162 -13.129 1.00 97.00 82 VAL A C 1
ATOM 647 O O . VAL A 1 82 ? 8.708 -2.011 -13.992 1.00 97.00 82 VAL A O 1
ATOM 650 N N . LEU A 1 83 ? 10.121 -1.157 -12.459 1.00 97.81 83 LEU A N 1
ATOM 651 C CA . LEU A 1 83 ? 10.071 0.234 -12.891 1.00 97.81 83 LEU A CA 1
ATOM 652 C C . LEU A 1 83 ? 11.459 0.646 -13.386 1.00 97.81 83 LEU A C 1
ATOM 654 O O . LEU A 1 83 ? 12.455 0.016 -13.041 1.00 97.81 83 LEU A O 1
ATOM 658 N N . TRP A 1 84 ? 11.536 1.689 -14.204 1.00 98.31 84 TRP A N 1
ATOM 659 C CA . TRP A 1 84 ? 12.771 2.054 -14.896 1.00 98.31 84 TRP A CA 1
ATOM 660 C C . TRP A 1 84 ? 13.258 3.447 -14.509 1.00 98.31 84 TRP A C 1
ATOM 662 O O . TRP A 1 84 ? 12.506 4.418 -14.606 1.00 98.31 84 TRP A O 1
ATOM 672 N N . ASP A 1 85 ? 14.529 3.547 -14.132 1.00 97.75 85 ASP A N 1
ATOM 673 C CA . ASP A 1 85 ? 15.278 4.804 -14.138 1.00 97.75 85 ASP A CA 1
ATOM 674 C C . ASP A 1 85 ? 16.121 4.835 -15.414 1.00 97.75 85 ASP A C 1
ATOM 676 O O . ASP A 1 85 ? 17.184 4.217 -15.485 1.00 97.75 85 ASP A O 1
ATOM 680 N N . GLN A 1 86 ? 15.592 5.480 -16.457 1.00 95.75 86 GLN A N 1
ATOM 681 C CA . GLN A 1 86 ? 16.148 5.420 -17.812 1.00 95.75 86 GLN A CA 1
ATOM 682 C C . GLN A 1 86 ? 16.283 3.957 -18.286 1.00 95.75 86 GLN A C 1
ATOM 684 O O . GLN A 1 86 ? 15.266 3.296 -18.520 1.00 95.75 86 GLN A O 1
ATOM 689 N N . ASP A 1 87 ? 17.507 3.443 -18.393 1.00 95.88 87 ASP A N 1
ATOM 690 C CA . ASP A 1 87 ? 17.810 2.066 -18.804 1.00 95.88 87 ASP A CA 1
ATOM 691 C C . ASP A 1 87 ? 18.061 1.122 -17.617 1.00 95.88 87 ASP A C 1
ATOM 693 O O . ASP A 1 87 ? 18.237 -0.083 -17.795 1.00 95.88 87 ASP A O 1
ATOM 697 N N . THR A 1 88 ? 18.047 1.645 -16.390 1.00 97.62 88 THR A N 1
ATOM 698 C CA . THR A 1 88 ? 18.254 0.854 -15.175 1.00 97.62 88 THR A CA 1
ATOM 699 C C . THR A 1 88 ? 16.929 0.287 -14.680 1.00 97.62 88 THR A C 1
ATOM 701 O O . THR A 1 88 ? 16.000 1.029 -14.355 1.00 97.62 88 THR A O 1
ATOM 704 N N . SER A 1 89 ? 16.844 -1.040 -14.583 1.00 97.38 89 SER A N 1
ATOM 705 C CA . SER A 1 89 ? 15.694 -1.733 -14.001 1.00 97.38 89 SER A CA 1
ATOM 706 C C . SER A 1 89 ? 15.723 -1.676 -12.474 1.00 97.38 89 SER A C 1
ATOM 708 O O . SER A 1 89 ? 16.702 -2.096 -11.856 1.00 97.38 89 SER A O 1
ATOM 710 N N . ILE A 1 90 ? 14.623 -1.246 -11.866 1.00 98.25 90 ILE A N 1
ATOM 711 C CA . ILE A 1 90 ? 14.421 -1.183 -10.419 1.00 98.25 90 ILE A CA 1
ATOM 712 C C . ILE A 1 90 ? 13.280 -2.138 -10.033 1.00 98.25 90 ILE A C 1
ATOM 714 O O . ILE A 1 90 ? 12.161 -1.977 -10.533 1.00 98.25 90 ILE A O 1
ATOM 718 N N . PRO A 1 91 ? 13.515 -3.124 -9.145 1.00 97.94 91 PRO A N 1
ATOM 719 C CA . PRO A 1 91 ? 12.449 -3.968 -8.618 1.00 97.94 91 PRO A CA 1
ATOM 720 C C . PRO A 1 91 ? 11.392 -3.130 -7.902 1.00 97.94 91 PRO A C 1
ATOM 722 O O . PRO A 1 91 ? 11.717 -2.289 -7.061 1.00 97.94 91 PRO A O 1
ATOM 725 N N . SER A 1 92 ? 10.125 -3.376 -8.223 1.00 98.31 92 SER A N 1
ATOM 726 C CA . SER A 1 92 ? 9.013 -2.603 -7.685 1.00 98.31 92 SER A CA 1
ATOM 727 C C . SER A 1 92 ? 7.840 -3.499 -7.336 1.00 98.31 92 SER A C 1
ATOM 729 O O . SER A 1 92 ? 7.379 -4.300 -8.152 1.00 98.31 92 SER A O 1
ATOM 731 N N . GLN A 1 93 ? 7.361 -3.370 -6.106 1.00 98.25 93 GLN A N 1
ATOM 732 C CA . GLN A 1 93 ? 6.198 -4.090 -5.617 1.00 98.25 93 GLN A CA 1
ATOM 733 C C . GLN A 1 93 ? 4.936 -3.264 -5.838 1.00 98.25 93 GLN A C 1
ATOM 735 O O . GLN A 1 93 ? 4.942 -2.045 -5.674 1.00 98.25 93 GLN A O 1
ATOM 740 N N . TRP A 1 94 ? 3.846 -3.948 -6.178 1.00 97.56 94 TRP A N 1
ATOM 741 C CA . TRP A 1 94 ? 2.539 -3.344 -6.413 1.00 97.56 94 TRP A CA 1
ATOM 742 C C . TRP A 1 94 ? 1.453 -4.118 -5.662 1.00 97.56 94 TRP A C 1
ATOM 744 O O . TRP A 1 94 ? 1.456 -5.353 -5.676 1.00 97.56 94 TRP A O 1
ATOM 754 N N . GLY A 1 95 ? 0.523 -3.423 -5.003 1.00 97.25 95 GLY A N 1
ATOM 755 C CA . GLY A 1 95 ? -0.560 -4.078 -4.268 1.00 97.25 95 GLY A CA 1
ATOM 756 C C . GLY A 1 95 ? -1.472 -3.143 -3.476 1.00 97.25 95 GLY A C 1
ATOM 757 O O . GLY A 1 95 ? -1.765 -2.024 -3.901 1.00 97.25 95 GLY A O 1
ATOM 758 N N . LEU A 1 96 ? -1.947 -3.640 -2.334 1.00 97.88 96 LEU A N 1
ATOM 759 C CA . LEU A 1 96 ? -2.784 -2.909 -1.384 1.00 97.88 96 LEU A CA 1
ATOM 760 C C . LEU A 1 96 ? -1.953 -2.389 -0.213 1.00 97.88 96 LEU A C 1
ATOM 762 O O . LEU A 1 96 ? -0.987 -3.030 0.195 1.00 97.88 96 LEU A O 1
ATOM 766 N N . ALA A 1 97 ? -2.389 -1.290 0.392 1.00 98.56 97 ALA A N 1
ATOM 767 C CA . ALA A 1 97 ? -1.946 -0.905 1.724 1.00 98.56 97 ALA A CA 1
ATOM 768 C C . ALA A 1 97 ? -3.137 -0.551 2.618 1.00 98.56 97 ALA A C 1
ATOM 770 O O . ALA A 1 97 ? -4.150 -0.016 2.164 1.00 98.56 97 ALA A O 1
ATOM 771 N N . THR A 1 98 ? -3.018 -0.858 3.903 1.00 98.75 98 THR A N 1
ATOM 772 C CA . THR A 1 98 ? -3.963 -0.437 4.940 1.00 98.75 98 THR A CA 1
ATOM 773 C C . THR A 1 98 ? -3.196 0.296 6.023 1.00 98.75 98 THR A C 1
ATOM 775 O O . THR A 1 98 ? -2.195 -0.218 6.511 1.00 98.75 98 THR A O 1
ATOM 778 N N . PHE A 1 99 ? -3.668 1.477 6.395 1.00 98.81 99 PHE A N 1
ATOM 779 C CA . PHE A 1 99 ? -3.090 2.298 7.451 1.00 98.81 99 PHE A CA 1
ATOM 780 C C . PHE A 1 99 ? -4.148 2.453 8.532 1.00 98.81 99 PHE A C 1
ATOM 782 O O . PHE A 1 99 ? -5.264 2.873 8.228 1.00 98.81 99 PHE A O 1
ATOM 789 N N . VAL A 1 100 ? -3.823 2.090 9.768 1.00 98.81 100 VAL A N 1
ATOM 790 C CA . VAL A 1 100 ? -4.728 2.198 10.918 1.00 98.81 100 VAL A CA 1
ATOM 791 C C . VAL A 1 100 ? -4.094 3.142 11.924 1.00 98.81 100 VAL A C 1
ATOM 793 O O . VAL A 1 100 ? -2.973 2.892 12.357 1.00 98.81 100 VAL A O 1
ATOM 796 N N . HIS A 1 101 ? -4.791 4.220 12.272 1.00 98.56 101 HIS A N 1
ATOM 797 C CA . HIS A 1 101 ? -4.333 5.169 13.280 1.00 98.56 101 HIS A CA 1
ATOM 798 C C . HIS A 1 101 ? -4.129 4.452 14.622 1.00 98.56 101 HIS A C 1
ATOM 800 O O . HIS A 1 101 ? -4.954 3.625 15.018 1.00 98.56 101 HIS A O 1
ATOM 806 N N . GLU A 1 102 ? -3.047 4.764 15.334 1.00 97.38 102 GLU A N 1
ATOM 807 C CA . GLU A 1 102 ? -2.611 4.029 16.530 1.00 97.38 102 GLU A CA 1
ATOM 808 C C . GLU A 1 102 ? -3.627 4.020 17.686 1.00 97.38 102 GLU A C 1
ATOM 810 O O . GLU A 1 102 ? -3.617 3.115 18.521 1.00 97.38 102 GLU A O 1
ATOM 815 N N . SER A 1 103 ? -4.566 4.972 17.703 1.00 96.94 103 SER A N 1
ATOM 816 C CA . SER A 1 103 ? -5.672 5.010 18.671 1.00 96.94 103 SER A CA 1
ATOM 817 C C . SER A 1 103 ? -6.726 3.907 18.481 1.00 96.94 103 SER A C 1
ATOM 819 O O . SER A 1 103 ? -7.570 3.730 19.362 1.00 96.94 103 SER A O 1
ATOM 821 N N . HIS A 1 104 ? -6.685 3.150 17.374 1.00 97.88 104 HIS A N 1
ATOM 822 C CA . HIS A 1 104 ? -7.586 2.026 17.090 1.00 97.88 104 HIS A CA 1
ATOM 823 C C . HIS A 1 104 ? -6.798 0.710 17.026 1.00 97.88 104 HIS A C 1
ATOM 825 O O . HIS A 1 104 ? -6.322 0.320 15.956 1.00 97.88 104 HIS A O 1
ATOM 831 N N . PRO A 1 105 ? -6.660 -0.022 18.148 1.00 97.62 105 PRO A N 1
ATOM 832 C CA . PRO A 1 105 ? -5.867 -1.244 18.193 1.00 97.62 105 PRO A CA 1
ATOM 833 C C . PRO A 1 105 ? -6.338 -2.282 17.174 1.00 97.62 105 PRO A C 1
ATOM 835 O O . PRO A 1 105 ? -7.515 -2.656 17.147 1.00 97.62 105 PRO A O 1
ATOM 838 N N . VAL A 1 106 ? -5.406 -2.805 16.376 1.00 98.44 106 VAL A N 1
ATOM 839 C CA . VAL A 1 106 ? -5.656 -3.952 15.496 1.00 98.44 106 VAL A CA 1
ATOM 840 C C . VAL A 1 106 ? -5.652 -5.231 16.341 1.00 98.44 106 VAL A C 1
ATOM 842 O O . VAL A 1 106 ? -4.611 -5.692 16.800 1.00 98.44 106 VAL A O 1
ATOM 845 N N . ILE A 1 107 ? -6.827 -5.829 16.529 1.00 98.31 107 ILE A N 1
ATOM 846 C CA . ILE A 1 107 ? -7.077 -7.036 17.344 1.00 98.31 107 ILE A CA 1
ATOM 847 C C . ILE A 1 107 ? -7.283 -8.305 16.489 1.00 98.31 107 ILE A C 1
ATOM 849 O O . ILE A 1 107 ? -7.833 -9.322 16.933 1.00 98.31 107 ILE A O 1
ATOM 853 N N . GLY A 1 108 ? -6.921 -8.234 15.211 1.00 98.50 108 GLY A N 1
ATOM 854 C CA . GLY A 1 108 ? -6.940 -9.348 14.270 1.00 98.50 108 GLY A CA 1
ATOM 855 C C . GLY A 1 108 ? -6.685 -8.873 12.847 1.00 98.50 108 GLY A C 1
ATOM 856 O O . GLY A 1 108 ? -7.088 -7.773 12.480 1.00 98.50 108 GLY A O 1
ATOM 857 N N . GLN A 1 109 ? -6.025 -9.701 12.045 1.00 98.25 109 GLN A N 1
ATOM 858 C CA . GLN A 1 109 ? -5.785 -9.419 10.634 1.00 98.25 109 GLN A CA 1
ATOM 859 C C . GLN A 1 109 ? -5.672 -10.712 9.824 1.00 98.25 109 GLN A C 1
ATOM 861 O O . GLN A 1 109 ? -5.271 -11.748 10.357 1.00 98.25 109 GLN A O 1
ATOM 866 N N . ALA A 1 110 ? -6.034 -10.647 8.547 1.00 98.19 110 ALA A N 1
ATOM 867 C CA . ALA A 1 110 ? -5.863 -11.726 7.583 1.00 98.19 110 ALA A CA 1
ATOM 868 C C . ALA A 1 110 ? -5.603 -11.145 6.191 1.00 98.19 110 ALA A C 1
ATOM 870 O O . ALA A 1 110 ? -6.174 -10.121 5.826 1.00 98.19 110 ALA A O 1
ATOM 871 N N . GLN A 1 111 ? -4.781 -11.816 5.390 1.00 97.31 111 GLN A N 1
ATOM 872 C CA . GLN A 1 111 ? -4.579 -11.474 3.984 1.00 97.31 111 GLN A CA 1
ATOM 873 C C . GLN A 1 111 ? -4.710 -12.718 3.113 1.00 97.31 111 GLN A C 1
ATOM 875 O O . GLN A 1 111 ? -4.395 -13.827 3.546 1.00 97.31 111 GLN A O 1
ATOM 880 N N . GLY A 1 112 ? -5.148 -12.530 1.875 1.00 97.06 112 GLY A N 1
ATOM 881 C CA . GLY A 1 112 ? -5.261 -13.615 0.910 1.00 97.06 112 GLY A CA 1
ATOM 882 C C . GLY A 1 112 ? -5.440 -13.102 -0.509 1.00 97.06 112 GLY A C 1
ATOM 883 O O . GLY A 1 112 ? -5.827 -11.953 -0.722 1.00 97.06 112 GLY A O 1
ATOM 884 N N . PHE A 1 113 ? -5.154 -13.955 -1.489 1.00 97.00 113 PHE A N 1
ATOM 885 C CA . PHE A 1 113 ? -5.433 -13.656 -2.888 1.00 97.00 113 PHE A CA 1
ATOM 886 C C . PHE A 1 113 ? -6.901 -13.943 -3.207 1.00 97.00 113 PHE A C 1
ATOM 888 O O . PHE A 1 113 ? -7.404 -15.026 -2.923 1.00 97.00 113 PHE A O 1
ATOM 895 N N . ILE A 1 114 ? -7.575 -12.965 -3.808 1.00 95.81 114 ILE A N 1
ATOM 896 C CA . ILE A 1 114 ? -8.943 -13.102 -4.335 1.00 95.81 114 ILE A CA 1
ATOM 897 C C . ILE A 1 114 ? -8.937 -13.367 -5.845 1.00 95.81 114 ILE A C 1
ATOM 899 O O . ILE A 1 114 ? -9.944 -13.780 -6.412 1.00 95.81 114 ILE A O 1
ATOM 903 N N . HIS A 1 115 ? -7.795 -13.136 -6.501 1.00 96.50 115 HIS A N 1
ATOM 904 C CA . HIS A 1 115 ? -7.560 -13.474 -7.897 1.00 96.50 115 HIS A CA 1
ATOM 905 C C . HIS A 1 115 ? -6.072 -13.754 -8.146 1.00 96.50 115 HIS A C 1
ATOM 907 O O . HIS A 1 115 ? -5.219 -12.938 -7.779 1.00 96.50 115 HIS A O 1
ATOM 913 N N . LYS A 1 116 ? -5.781 -14.872 -8.830 1.00 96.06 116 LYS A N 1
ATOM 914 C CA . LYS A 1 116 ? -4.423 -15.392 -9.094 1.00 96.06 116 LYS A CA 1
ATOM 915 C C . LYS A 1 116 ? -3.615 -15.565 -7.793 1.00 96.06 116 LYS A C 1
ATOM 917 O O . LYS A 1 116 ? -4.185 -15.752 -6.726 1.00 96.06 116 LYS A O 1
ATOM 922 N N . ASN A 1 117 ? -2.291 -15.575 -7.903 1.00 96.44 117 ASN A N 1
ATOM 923 C CA . ASN A 1 117 ? -1.339 -15.668 -6.799 1.00 96.44 117 ASN A CA 1
ATOM 924 C C . ASN A 1 117 ? -0.333 -14.519 -6.905 1.00 96.44 117 ASN A C 1
ATOM 926 O O . ASN A 1 117 ? -0.359 -13.753 -7.872 1.00 96.44 117 ASN A O 1
ATOM 930 N N . PHE A 1 118 ? 0.586 -14.429 -5.946 1.00 96.94 118 PHE A N 1
ATOM 931 C CA . PHE A 1 118 ? 1.689 -13.478 -6.020 1.00 96.94 118 PHE A CA 1
ATOM 932 C C . PHE A 1 118 ? 2.476 -13.644 -7.330 1.00 96.94 118 PHE A C 1
ATOM 934 O O . PHE A 1 118 ? 3.016 -14.718 -7.604 1.00 96.94 118 PHE A O 1
ATOM 941 N N . ALA A 1 119 ? 2.548 -12.583 -8.135 1.00 96.06 119 ALA A N 1
ATOM 942 C CA . ALA A 1 119 ? 3.353 -12.573 -9.353 1.00 96.06 119 ALA A CA 1
ATOM 943 C C . ALA A 1 119 ? 4.782 -12.125 -9.014 1.00 96.06 119 ALA A C 1
ATOM 945 O O . ALA A 1 119 ? 5.048 -10.940 -8.855 1.00 96.06 119 ALA A O 1
ATOM 946 N N . HIS A 1 120 ? 5.706 -13.077 -8.867 1.00 93.38 120 HIS A N 1
ATOM 947 C CA . HIS A 1 120 ? 7.081 -12.792 -8.431 1.00 93.38 120 HIS A CA 1
ATOM 948 C C . HIS A 1 120 ? 8.000 -12.249 -9.544 1.00 93.38 120 HIS A C 1
ATOM 950 O O . HIS A 1 120 ? 9.134 -11.858 -9.265 1.00 93.38 120 HIS A O 1
ATOM 956 N N . SER A 1 121 ? 7.555 -12.287 -10.803 1.00 92.25 121 SER A N 1
ATOM 957 C CA . SER A 1 121 ? 8.319 -11.839 -11.967 1.00 92.25 121 SER A CA 1
ATOM 958 C C . SER A 1 121 ? 7.403 -11.082 -12.923 1.00 92.25 121 SER A C 1
ATOM 960 O O . SER A 1 121 ? 6.579 -11.673 -13.621 1.00 92.25 121 SER A O 1
ATOM 962 N N . GLY A 1 122 ? 7.535 -9.756 -12.917 1.00 92.88 122 GLY A N 1
ATOM 963 C CA . GLY A 1 122 ? 6.651 -8.868 -13.663 1.00 92.88 122 GLY A CA 1
ATOM 964 C C . GLY A 1 122 ? 5.342 -8.599 -12.920 1.00 92.88 122 GLY A C 1
ATOM 965 O O . GLY A 1 122 ? 4.996 -9.256 -11.941 1.00 92.88 122 GLY A O 1
ATOM 966 N N . PHE A 1 123 ? 4.576 -7.621 -13.404 1.00 92.62 123 PHE A N 1
ATOM 967 C CA . PHE A 1 123 ? 3.288 -7.290 -12.792 1.00 92.62 123 PHE A CA 1
ATOM 968 C C . PHE A 1 123 ? 2.189 -8.344 -13.091 1.00 92.62 123 PHE A C 1
ATOM 970 O O . PHE A 1 123 ? 1.154 -8.338 -12.430 1.00 92.62 123 PHE A O 1
ATOM 977 N N . GLY A 1 124 ? 2.427 -9.280 -14.028 1.00 89.50 124 GLY A N 1
ATOM 978 C CA . GLY A 1 124 ? 1.550 -10.413 -14.394 1.00 89.50 124 GLY A CA 1
ATOM 979 C C . GLY A 1 124 ? 0.416 -10.056 -15.365 1.00 89.50 124 GLY A C 1
ATOM 980 O O . GLY A 1 124 ? -0.068 -8.939 -15.335 1.00 89.50 124 GLY A O 1
ATOM 981 N N . ASP A 1 125 ? -0.035 -10.958 -16.234 1.00 90.06 125 ASP A N 1
ATOM 982 C CA . ASP A 1 125 ? -1.007 -10.595 -17.285 1.00 90.06 125 ASP A CA 1
ATOM 983 C C . ASP A 1 125 ? -2.313 -10.000 -16.748 1.00 90.06 125 ASP A C 1
ATOM 985 O O . ASP A 1 125 ? -2.763 -10.345 -15.648 1.00 90.06 125 ASP A O 1
ATOM 989 N N . HIS A 1 126 ? -2.954 -9.155 -17.556 1.00 89.56 126 HIS A N 1
ATOM 990 C CA . HIS A 1 126 ? -4.304 -8.677 -17.277 1.00 89.56 126 HIS A CA 1
ATOM 991 C C . HIS A 1 126 ? -5.333 -9.829 -17.343 1.00 89.56 126 HIS A C 1
ATOM 993 O O . HIS A 1 126 ? -5.185 -10.735 -18.165 1.00 89.56 126 HIS A O 1
ATOM 999 N N . PRO A 1 127 ? -6.352 -9.842 -16.461 1.00 92.06 127 PRO A N 1
ATOM 1000 C CA . PRO A 1 127 ? -6.466 -9.016 -15.257 1.00 92.06 127 PRO A CA 1
ATOM 1001 C C . PRO A 1 127 ? -5.388 -9.397 -14.229 1.00 92.06 127 PRO A C 1
ATOM 1003 O O . PRO A 1 127 ? -5.131 -10.575 -13.971 1.00 92.06 127 PRO A O 1
ATOM 1006 N N . ARG A 1 128 ? -4.717 -8.393 -13.656 1.00 92.88 128 ARG A N 1
ATOM 1007 C CA . ARG A 1 128 ? -3.543 -8.611 -12.791 1.00 92.88 128 ARG A CA 1
ATOM 1008 C C . ARG A 1 128 ? -3.948 -9.252 -11.454 1.00 92.88 128 ARG A C 1
ATOM 1010 O O . ARG A 1 128 ? -5.102 -9.144 -11.038 1.00 92.88 128 ARG A O 1
ATOM 1017 N N . SER A 1 129 ? -3.008 -9.898 -10.757 1.00 95.12 129 SER A N 1
ATOM 1018 C CA . SER A 1 129 ? -3.273 -10.519 -9.446 1.00 95.12 129 SER A CA 1
ATOM 1019 C C . SER A 1 129 ? -3.899 -9.531 -8.458 1.00 95.12 129 SER A C 1
ATOM 1021 O O . SER A 1 129 ? -3.584 -8.338 -8.476 1.00 95.12 129 SER A O 1
ATOM 1023 N N . ARG A 1 130 ? -4.803 -10.010 -7.598 1.00 96.06 130 ARG A N 1
ATOM 1024 C CA . ARG A 1 130 ? -5.475 -9.198 -6.573 1.00 96.06 130 ARG A CA 1
ATOM 1025 C C . ARG A 1 130 ? -5.467 -9.930 -5.247 1.00 96.06 130 ARG A C 1
ATOM 1027 O O . ARG A 1 130 ? -5.882 -11.087 -5.166 1.00 96.06 130 ARG A O 1
ATOM 1034 N N . ASN A 1 131 ? -5.049 -9.233 -4.206 1.00 95.62 131 ASN A N 1
ATOM 1035 C CA . ASN A 1 131 ? -5.240 -9.649 -2.830 1.00 95.62 131 ASN A CA 1
ATOM 1036 C C . ASN A 1 131 ? -6.330 -8.814 -2.153 1.00 95.62 131 ASN A C 1
ATOM 1038 O O . ASN A 1 131 ? -6.802 -7.809 -2.686 1.00 95.62 131 ASN A O 1
ATOM 1042 N N . ALA A 1 132 ? -6.756 -9.292 -0.995 1.00 97.69 132 ALA A N 1
ATOM 1043 C CA . ALA A 1 132 ? -7.544 -8.565 -0.022 1.00 97.69 132 ALA A CA 1
ATOM 1044 C C . ALA A 1 132 ? -6.795 -8.595 1.310 1.00 97.69 132 ALA A C 1
ATOM 1046 O O . ALA A 1 132 ? -6.081 -9.557 1.616 1.00 97.69 132 ALA A O 1
ATOM 1047 N N . HIS A 1 133 ? -6.981 -7.548 2.099 1.00 98.31 133 HIS A N 1
ATOM 1048 C CA . HIS A 1 133 ? -6.457 -7.461 3.451 1.00 98.31 133 HIS A CA 1
ATOM 1049 C C . HIS A 1 133 ? -7.618 -7.131 4.376 1.00 98.31 133 HIS A C 1
ATOM 1051 O O . HIS A 1 133 ? -8.339 -6.177 4.128 1.00 98.31 133 HIS A O 1
ATOM 1057 N N . ALA A 1 134 ? -7.839 -7.942 5.401 1.00 98.44 134 ALA A N 1
ATOM 1058 C CA . ALA A 1 134 ? -8.852 -7.722 6.415 1.00 98.44 134 ALA A CA 1
ATOM 1059 C C . ALA A 1 134 ? -8.172 -7.322 7.720 1.00 98.44 134 ALA A C 1
ATOM 1061 O O . ALA A 1 134 ? -7.293 -8.037 8.198 1.00 98.44 134 ALA A O 1
ATOM 1062 N N . VAL A 1 135 ? -8.628 -6.229 8.326 1.00 98.69 135 VAL A N 1
ATOM 1063 C CA . VAL A 1 135 ? -8.250 -5.815 9.679 1.00 98.69 135 VAL A CA 1
ATOM 1064 C C . VAL A 1 135 ? -9.483 -5.800 10.568 1.00 98.69 135 VAL A C 1
ATOM 1066 O O . VAL A 1 135 ? -10.562 -5.374 10.155 1.00 98.69 135 VAL A O 1
ATOM 1069 N N . ARG A 1 136 ? -9.327 -6.271 11.801 1.00 98.62 136 ARG A N 1
ATOM 1070 C CA . ARG A 1 136 ? -10.306 -6.122 12.871 1.00 98.62 136 ARG A CA 1
ATOM 1071 C C . ARG A 1 136 ? -9.723 -5.178 13.905 1.00 98.62 136 ARG A C 1
ATOM 1073 O O . ARG A 1 136 ? -8.703 -5.492 14.511 1.00 98.62 136 ARG A O 1
ATOM 1080 N N . VAL A 1 137 ? -10.379 -4.048 14.102 1.00 98.44 137 VAL A N 1
ATOM 1081 C CA . VAL A 1 137 ? -9.969 -2.979 15.018 1.00 98.44 137 VAL A CA 1
ATOM 1082 C C . VAL A 1 137 ? -10.972 -2.851 16.157 1.00 98.44 137 VAL A C 1
ATOM 1084 O O . VAL A 1 137 ? -12.144 -3.181 15.975 1.00 98.44 137 VAL A O 1
ATOM 1087 N N . PHE A 1 138 ? -10.535 -2.407 17.331 1.00 98.31 138 PHE A N 1
ATOM 1088 C CA . PHE A 1 138 ? -11.445 -2.072 18.428 1.00 98.31 138 PHE A CA 1
ATOM 1089 C C . PHE A 1 138 ? -11.806 -0.582 18.374 1.00 98.31 138 PHE A C 1
ATOM 1091 O O . PHE A 1 138 ? -10.919 0.262 18.453 1.00 98.31 138 PHE A O 1
ATOM 1098 N N . ASP A 1 139 ? -13.094 -0.260 18.236 1.00 96.56 139 ASP A N 1
ATOM 1099 C CA . ASP A 1 139 ? -13.599 1.116 18.263 1.00 96.56 139 ASP A CA 1
ATOM 1100 C C . ASP A 1 139 ? -14.084 1.444 19.680 1.00 96.56 139 ASP A C 1
ATOM 1102 O O . ASP A 1 139 ? -15.120 0.942 20.124 1.00 96.56 139 ASP A O 1
ATOM 1106 N N . TYR A 1 140 ? -13.343 2.300 20.387 1.00 94.19 140 TYR A N 1
ATOM 1107 C CA . TYR A 1 140 ? -13.672 2.711 21.753 1.00 94.19 140 TYR A CA 1
ATOM 1108 C C . TYR A 1 140 ? -14.974 3.514 21.862 1.00 94.19 140 TYR A C 1
ATOM 1110 O O . TYR A 1 140 ? -15.611 3.469 22.906 1.00 94.19 140 TYR A O 1
ATOM 1118 N N . VAL A 1 141 ? -15.408 4.212 20.806 1.00 94.12 141 VAL A N 1
ATOM 1119 C CA . VAL A 1 141 ? -16.679 4.962 20.819 1.00 94.12 141 VAL A CA 1
ATOM 1120 C C . VAL A 1 141 ? -17.868 4.007 20.732 1.00 94.12 141 VAL A C 1
ATOM 1122 O O . VAL A 1 141 ? -18.923 4.265 21.303 1.00 94.12 141 VAL A O 1
ATOM 1125 N N . ARG A 1 142 ? -17.702 2.900 20.002 1.00 93.44 142 ARG A N 1
ATOM 1126 C CA . ARG A 1 142 ? -18.721 1.848 19.864 1.00 93.44 142 ARG A CA 1
ATOM 1127 C C . ARG A 1 142 ? -18.605 0.749 20.917 1.00 93.44 142 ARG A C 1
ATOM 1129 O O . ARG A 1 142 ? -19.461 -0.130 20.940 1.00 93.44 142 ARG A O 1
ATOM 1136 N N . GLU A 1 143 ? -17.540 0.772 21.716 1.00 95.94 143 GLU A N 1
ATOM 1137 C CA . GLU A 1 143 ? -17.165 -0.273 22.672 1.00 95.94 143 GLU A CA 1
ATOM 1138 C C . GLU A 1 143 ? -17.154 -1.680 22.044 1.00 95.94 143 GLU A C 1
ATOM 1140 O O . GLU A 1 143 ? -17.613 -2.660 22.634 1.00 95.94 143 GLU A O 1
ATOM 1145 N N . GLY A 1 144 ? -16.638 -1.803 20.815 1.00 97.69 144 GLY A N 1
ATOM 1146 C CA . GLY A 1 144 ? -16.709 -3.071 20.095 1.00 97.69 144 GLY A CA 1
ATOM 1147 C C . GLY A 1 144 ? -15.823 -3.190 18.856 1.00 97.69 144 GLY A C 1
ATOM 1148 O O . GLY A 1 144 ? -15.263 -2.205 18.370 1.00 97.69 144 GLY A O 1
ATOM 1149 N N . PRO A 1 145 ? -15.678 -4.420 18.326 1.00 98.19 145 PRO A N 1
ATOM 1150 C CA . PRO A 1 145 ? -14.851 -4.681 17.159 1.00 98.19 145 PRO A CA 1
ATOM 1151 C C . PRO A 1 145 ? -15.519 -4.223 15.855 1.00 98.19 145 PRO A C 1
ATOM 1153 O O . PRO A 1 145 ? -16.709 -4.445 15.634 1.00 98.19 145 PRO A O 1
ATOM 1156 N N . VAL A 1 146 ? -14.719 -3.679 14.939 1.00 98.19 146 VAL A N 1
ATOM 1157 C CA . VAL A 1 146 ? -15.093 -3.368 13.554 1.00 98.19 146 VAL A CA 1
ATOM 1158 C C . VAL A 1 146 ? -14.138 -4.100 12.610 1.00 98.19 146 VAL A C 1
ATOM 1160 O O . VAL A 1 146 ? -12.924 -4.039 12.785 1.00 98.19 146 VAL A O 1
ATOM 1163 N N . CYS A 1 147 ? -14.676 -4.798 11.607 1.00 98.38 147 CYS A N 1
ATOM 1164 C CA . CYS A 1 147 ? -13.886 -5.448 10.558 1.00 98.38 147 CYS A CA 1
ATOM 1165 C C . CYS A 1 147 ? -13.933 -4.624 9.268 1.00 98.38 147 CYS A C 1
ATOM 1167 O O . CYS A 1 147 ? -15.013 -4.283 8.790 1.00 98.38 147 CYS A O 1
ATOM 1169 N N . ILE A 1 148 ? -12.770 -4.350 8.684 1.00 98.56 148 ILE A N 1
ATOM 1170 C CA . ILE A 1 148 ? -12.611 -3.600 7.435 1.00 98.56 148 ILE A CA 1
ATOM 1171 C C . ILE A 1 148 ? -11.799 -4.477 6.485 1.00 98.56 148 ILE A C 1
ATOM 1173 O O . ILE A 1 148 ? -10.739 -4.970 6.858 1.00 98.56 148 ILE A O 1
ATOM 1177 N N . THR A 1 149 ? -12.307 -4.730 5.27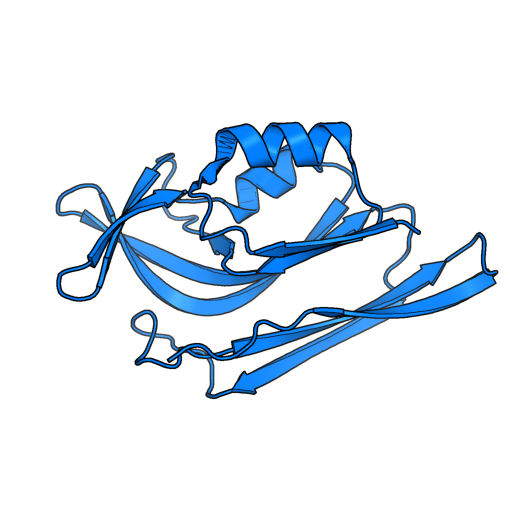6 1.00 98.19 149 THR A N 1
ATOM 1178 C CA . THR A 1 149 ? -11.642 -5.599 4.287 1.00 98.19 149 THR A CA 1
ATOM 1179 C C . THR A 1 149 ? -11.532 -4.903 2.932 1.00 98.19 149 THR A C 1
ATOM 1181 O O . THR A 1 149 ? -12.410 -5.077 2.083 1.00 98.19 149 THR A O 1
ATOM 1184 N N . PRO A 1 150 ? -10.491 -4.081 2.706 1.00 96.31 150 PRO A N 1
ATOM 1185 C CA . PRO A 1 150 ? -10.181 -3.581 1.379 1.00 96.31 150 PRO A CA 1
ATOM 1186 C C . PRO A 1 150 ? -9.848 -4.699 0.395 1.00 96.31 150 PRO A C 1
ATOM 1188 O O . PRO A 1 150 ? -9.081 -5.622 0.674 1.00 96.31 150 PRO A O 1
ATOM 1191 N N . MET A 1 151 ? -10.386 -4.536 -0.806 1.00 94.38 151 MET A N 1
ATOM 1192 C CA . MET A 1 151 ? -10.064 -5.318 -1.989 1.00 94.38 151 MET A CA 1
ATOM 1193 C C . MET A 1 151 ? -10.032 -4.394 -3.203 1.00 94.38 151 MET A C 1
ATOM 1195 O O . MET A 1 151 ? -10.687 -3.352 -3.221 1.00 94.38 151 MET A O 1
ATOM 1199 N N . HIS A 1 152 ? -9.277 -4.784 -4.225 1.00 92.75 152 HIS A N 1
ATOM 1200 C CA . HIS A 1 152 ? -9.259 -4.085 -5.502 1.00 92.75 152 HIS A CA 1
ATOM 1201 C C . HIS A 1 152 ? -9.911 -4.968 -6.567 1.00 92.75 152 HIS A C 1
ATOM 1203 O O . HIS A 1 152 ? -9.498 -6.112 -6.767 1.00 92.75 152 HIS A O 1
ATOM 1209 N N . GLY A 1 153 ? -10.953 -4.442 -7.213 1.00 88.06 153 GLY A N 1
ATOM 1210 C CA . GLY A 1 153 ? -11.693 -5.154 -8.250 1.00 88.06 153 GLY A CA 1
ATOM 1211 C C . GLY A 1 153 ? -10.824 -5.540 -9.450 1.00 88.06 153 GLY A C 1
ATOM 1212 O O . GLY A 1 153 ? -9.705 -5.046 -9.642 1.00 88.06 153 GLY A O 1
ATOM 1213 N N . LEU A 1 154 ? -11.353 -6.449 -10.267 1.00 89.19 154 LEU A N 1
ATOM 1214 C CA . LEU A 1 154 ? -10.753 -6.781 -11.554 1.00 89.19 154 LEU A CA 1
ATOM 1215 C C . LEU A 1 154 ? -11.092 -5.694 -12.572 1.00 89.19 154 LEU A C 1
ATOM 1217 O O . LEU A 1 154 ? -12.161 -5.086 -12.523 1.00 89.19 154 LEU A O 1
ATOM 1221 N N . ARG A 1 155 ? -10.150 -5.458 -13.477 1.00 78.06 155 ARG A N 1
ATOM 1222 C CA . ARG A 1 155 ? -10.304 -4.585 -14.632 1.00 78.06 155 ARG A CA 1
ATOM 1223 C C . ARG A 1 155 ? -9.737 -5.324 -15.836 1.00 78.06 155 ARG A C 1
ATOM 1225 O O . ARG A 1 155 ? -8.632 -5.867 -15.724 1.00 78.06 155 ARG A O 1
ATOM 1232 N N . ASP A 1 156 ? -10.506 -5.314 -16.917 1.00 67.81 156 ASP A N 1
ATOM 1233 C CA . ASP A 1 156 ? -10.118 -5.844 -18.224 1.00 67.81 156 ASP A CA 1
ATOM 1234 C C . ASP A 1 156 ? -9.070 -4.948 -18.898 1.00 67.81 156 ASP A C 1
ATOM 1236 O O . ASP A 1 156 ? -9.191 -3.698 -18.804 1.00 67.81 156 ASP A O 1
#